Protein AF-A0A7S0NS72-F1 (afdb_monomer_lite)

Sequence (103 aa):
GLFNLGAITMQDNSTLDNSGYFVNLGAITTQDKSTLDNDGRFGNAGAITMEGEATLDNSGRLRSFGDITMQDKSTLDNDGKLYNTYFNGLRGEGRGAITMQDE

Radius of gyration: 12.28 Å; chains: 1; bounding box: 25×35×32 Å

Structure (mmCIF, N/CA/C/O backbone):
data_AF-A0A7S0NS72-F1
#
_entry.id   AF-A0A7S0NS72-F1
#
loop_
_atom_site.group_PDB
_atom_site.id
_atom_site.type_symbol
_atom_site.label_atom_id
_atom_site.label_alt_id
_atom_site.label_comp_id
_atom_site.label_asym_id
_atom_site.label_entity_id
_atom_site.label_seq_id
_atom_site.pdbx_PDB_ins_code
_atom_site.Cartn_x
_atom_site.Cartn_y
_atom_site.Cartn_z
_atom_site.occupancy
_atom_site.B_iso_or_equiv
_atom_site.auth_seq_id
_atom_site.auth_comp_id
_atom_site.auth_asym_id
_atom_site.auth_atom_id
_atom_site.pdbx_PDB_model_num
ATOM 1 N N . GLY A 1 1 ? 3.930 2.045 -17.067 1.00 85.00 1 GLY A N 1
ATOM 2 C CA . GLY A 1 1 ? 4.398 1.783 -15.699 1.00 85.00 1 GLY A CA 1
ATOM 3 C C . GLY A 1 1 ? 4.560 3.108 -15.002 1.00 85.00 1 GLY A C 1
ATOM 4 O O . GLY A 1 1 ? 5.153 3.998 -15.601 1.00 85.00 1 GLY A O 1
ATOM 5 N N . LEU A 1 2 ? 3.980 3.253 -13.818 1.00 96.31 2 LEU A N 1
ATOM 6 C CA . LEU A 1 2 ? 4.012 4.479 -13.025 1.00 96.31 2 LEU A CA 1
ATOM 7 C C . LEU A 1 2 ? 5.086 4.357 -11.936 1.00 96.31 2 LEU A C 1
ATOM 9 O O . LEU A 1 2 ? 5.272 3.283 -11.366 1.00 96.31 2 LEU A O 1
ATOM 13 N N . PHE A 1 3 ? 5.791 5.453 -11.664 1.00 96.62 3 PHE A N 1
ATOM 14 C CA . PHE A 1 3 ? 6.826 5.523 -10.636 1.00 96.62 3 PHE A CA 1
ATOM 15 C C . PHE A 1 3 ? 6.544 6.709 -9.724 1.00 96.62 3 PHE A C 1
ATOM 17 O O . PHE A 1 3 ? 6.420 7.834 -10.206 1.00 96.62 3 PHE A O 1
ATOM 24 N N . ASN A 1 4 ? 6.480 6.462 -8.420 1.00 97.31 4 ASN A N 1
ATOM 25 C CA . ASN A 1 4 ? 6.422 7.506 -7.412 1.00 97.31 4 ASN A CA 1
ATOM 26 C C . ASN A 1 4 ? 7.705 7.501 -6.578 1.00 97.31 4 ASN A C 1
ATOM 28 O O . ASN A 1 4 ? 8.141 6.460 -6.088 1.00 97.31 4 ASN A O 1
ATOM 32 N N . LEU A 1 5 ? 8.311 8.677 -6.426 1.00 96.88 5 LEU A N 1
ATOM 33 C CA . LEU A 1 5 ? 9.513 8.865 -5.609 1.00 96.88 5 LEU A CA 1
ATOM 34 C C . LEU A 1 5 ? 9.177 9.322 -4.182 1.00 96.88 5 LEU A C 1
ATOM 36 O O . LEU A 1 5 ? 10.019 9.206 -3.296 1.00 96.88 5 LEU A O 1
ATOM 40 N N . GLY A 1 6 ? 7.981 9.879 -3.977 1.00 96.00 6 GLY A N 1
ATOM 41 C CA . GLY A 1 6 ? 7.542 10.431 -2.699 1.00 96.00 6 GLY A CA 1
ATOM 42 C C . GLY A 1 6 ? 6.811 9.422 -1.820 1.00 96.00 6 GLY A C 1
ATOM 43 O O . GLY A 1 6 ? 6.688 8.246 -2.153 1.00 96.00 6 GLY A O 1
ATOM 44 N N . ALA A 1 7 ? 6.299 9.907 -0.692 1.00 97.75 7 ALA A N 1
ATOM 45 C CA . ALA A 1 7 ? 5.339 9.158 0.109 1.00 97.75 7 ALA A CA 1
ATOM 46 C C . ALA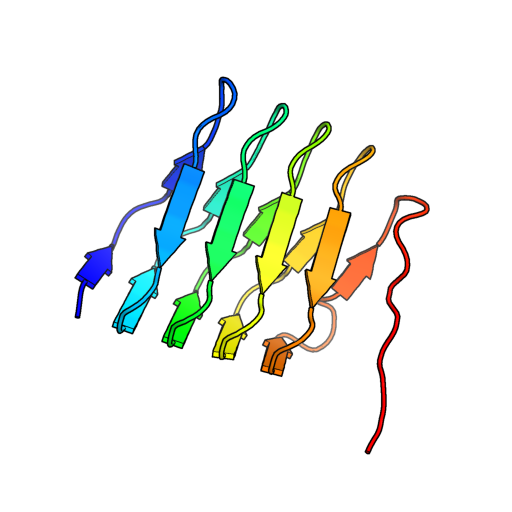 A 1 7 ? 3.937 9.224 -0.517 1.00 97.75 7 ALA A C 1
ATOM 48 O O . ALA A 1 7 ? 3.624 10.159 -1.257 1.00 97.75 7 ALA A O 1
ATOM 49 N N . ILE A 1 8 ? 3.103 8.238 -0.198 1.00 98.31 8 ILE A N 1
ATOM 50 C CA . ILE A 1 8 ? 1.681 8.202 -0.548 1.00 98.31 8 ILE A CA 1
ATOM 51 C C . ILE A 1 8 ? 0.887 8.163 0.749 1.00 98.31 8 ILE A C 1
ATOM 53 O O . ILE A 1 8 ? 1.128 7.302 1.593 1.00 98.31 8 ILE A O 1
ATOM 57 N N . THR A 1 9 ? -0.078 9.067 0.877 1.00 98.19 9 THR A N 1
ATOM 58 C CA . THR A 1 9 ? -1.039 9.070 1.981 1.00 98.19 9 THR A CA 1
ATOM 59 C C . THR A 1 9 ? -2.437 8.936 1.402 1.00 98.19 9 THR A C 1
ATOM 61 O O . THR A 1 9 ? -2.839 9.745 0.567 1.00 98.19 9 THR A O 1
ATOM 64 N N . MET A 1 10 ? -3.159 7.910 1.838 1.00 98.38 10 MET A N 1
ATOM 65 C CA . MET A 1 10 ? -4.541 7.631 1.460 1.00 98.38 10 MET A CA 1
ATOM 66 C C . MET A 1 10 ? -5.426 7.779 2.694 1.00 98.38 10 MET A C 1
ATOM 68 O O . MET A 1 10 ? -5.171 7.155 3.723 1.00 98.38 10 MET A O 1
ATOM 72 N N . GLN A 1 11 ? -6.445 8.618 2.583 1.00 96.56 11 GLN A N 1
ATOM 73 C CA . GLN A 1 11 ? -7.401 8.952 3.641 1.00 96.56 11 GLN A CA 1
ATOM 74 C C . GLN A 1 11 ? -8.783 9.201 3.023 1.00 96.56 11 GLN A C 1
ATOM 76 O O . GLN A 1 11 ? -8.920 9.176 1.795 1.00 96.56 11 GLN A O 1
ATOM 81 N N . ASP A 1 12 ? -9.798 9.446 3.850 1.00 96.19 12 ASP A N 1
ATOM 82 C CA . ASP A 1 12 ? -11.127 9.897 3.418 1.00 96.19 12 ASP A CA 1
ATOM 83 C C . ASP A 1 12 ? -11.840 8.938 2.437 1.00 96.19 12 ASP A C 1
ATOM 85 O O . ASP A 1 12 ? -12.624 9.360 1.585 1.00 96.19 12 ASP A O 1
ATOM 89 N N . ASN A 1 13 ? -11.633 7.623 2.596 1.00 96.81 13 ASN A N 1
ATOM 90 C CA . ASN A 1 13 ? -12.187 6.564 1.729 1.00 96.81 13 ASN A CA 1
ATOM 91 C C . ASN A 1 13 ? -11.655 6.626 0.281 1.00 96.81 13 ASN A C 1
ATOM 93 O O . ASN A 1 13 ? -12.398 6.410 -0.677 1.00 96.81 13 ASN A O 1
ATOM 97 N N . SER A 1 14 ? -10.373 6.958 0.112 1.00 98.00 14 SER A N 1
ATOM 98 C CA . SER A 1 14 ? -9.719 6.979 -1.201 1.00 98.00 14 SER A CA 1
ATOM 99 C C . SER A 1 14 ? -9.284 5.584 -1.657 1.00 98.00 14 SER A C 1
ATOM 101 O O . SER A 1 14 ? -9.033 4.691 -0.847 1.00 98.00 14 SER A O 1
ATOM 103 N N . THR A 1 15 ? -9.152 5.408 -2.972 1.00 98.19 15 THR A N 1
ATOM 104 C CA . THR A 1 15 ? -8.668 4.162 -3.578 1.00 98.19 15 THR A CA 1
ATOM 105 C C . THR A 1 15 ? -7.420 4.428 -4.408 1.00 98.19 15 THR A C 1
ATOM 107 O O . THR A 1 15 ? -7.400 5.346 -5.231 1.00 98.19 15 THR A O 1
ATOM 110 N N . LEU A 1 16 ? -6.390 3.610 -4.203 1.00 97.94 16 LEU A N 1
ATOM 111 C CA . LEU A 1 16 ? -5.280 3.453 -5.136 1.00 97.94 16 LEU A CA 1
ATOM 112 C C . LEU A 1 16 ? -5.504 2.135 -5.866 1.00 97.94 16 LEU A C 1
ATOM 114 O O . LEU A 1 16 ? -5.379 1.083 -5.255 1.00 97.94 16 LEU A O 1
ATOM 118 N N . ASP A 1 17 ? -5.836 2.226 -7.148 1.00 98.06 17 ASP A N 1
ATOM 119 C CA . ASP A 1 17 ? -6.052 1.092 -8.049 1.00 98.06 17 ASP A CA 1
ATOM 120 C C . ASP A 1 17 ? -4.804 0.910 -8.925 1.00 98.06 17 ASP A C 1
ATOM 122 O O . ASP A 1 17 ? -4.373 1.841 -9.623 1.00 98.06 17 ASP A O 1
ATOM 126 N N . ASN A 1 18 ? -4.192 -0.274 -8.859 1.00 98.06 18 ASN A N 1
ATOM 127 C CA . ASN A 1 18 ? -3.095 -0.662 -9.732 1.00 98.06 18 ASN A CA 1
ATOM 128 C C . ASN A 1 18 ? -3.362 -1.969 -10.495 1.00 98.06 18 ASN A C 1
ATOM 130 O O . ASN A 1 18 ? -2.896 -3.031 -10.087 1.00 98.06 18 ASN A O 1
ATOM 134 N N . SER A 1 19 ? -3.869 -1.814 -11.718 1.00 97.88 19 SER A N 1
ATOM 135 C CA . SER A 1 19 ? -3.983 -2.856 -12.762 1.00 97.88 19 SER A CA 1
ATOM 136 C C . SER A 1 19 ? -2.793 -2.978 -13.707 1.00 97.88 19 SER A C 1
ATOM 138 O O . SER A 1 19 ? -2.775 -3.783 -14.642 1.00 97.88 19 SER A O 1
ATOM 140 N N . GLY A 1 20 ? -1.746 -2.185 -13.477 1.00 97.88 20 GLY A N 1
ATOM 141 C CA . GLY A 1 20 ? -0.589 -2.097 -14.355 1.00 97.88 20 GLY A CA 1
ATOM 142 C C . GLY A 1 20 ? 0.715 -2.521 -13.693 1.00 97.88 20 GLY A C 1
ATOM 143 O O . GLY A 1 20 ? 0.829 -3.537 -13.014 1.00 97.88 20 GLY A O 1
ATOM 144 N N . TYR A 1 21 ? 1.751 -1.728 -13.953 1.00 98.19 21 TYR A N 1
ATOM 145 C CA . TYR A 1 21 ? 3.033 -1.828 -13.268 1.00 98.19 21 TYR A CA 1
ATOM 146 C C . TYR A 1 21 ? 3.259 -0.536 -12.498 1.00 98.19 21 TYR A C 1
ATOM 148 O O . TYR A 1 21 ? 3.405 0.522 -13.123 1.00 98.19 21 TYR A O 1
ATOM 156 N N . PHE A 1 22 ? 3.317 -0.633 -11.176 1.00 98.31 22 PHE A N 1
ATOM 157 C CA . PHE A 1 22 ? 3.517 0.494 -10.282 1.00 98.31 22 PHE A CA 1
ATOM 158 C C . PHE A 1 22 ? 4.707 0.254 -9.359 1.00 98.31 22 PHE A C 1
ATOM 160 O O . PHE A 1 22 ? 4.901 -0.839 -8.823 1.00 98.31 22 PHE A O 1
ATOM 167 N N . VAL A 1 23 ? 5.532 1.284 -9.193 1.00 98.06 23 VAL A N 1
ATOM 168 C CA . VAL A 1 23 ? 6.628 1.285 -8.228 1.00 98.06 23 VAL A CA 1
ATOM 169 C C . VAL A 1 23 ? 6.539 2.536 -7.376 1.00 98.06 23 VAL A C 1
ATOM 171 O O . VAL A 1 23 ? 6.611 3.650 -7.892 1.00 98.06 23 VAL A O 1
ATOM 174 N N . ASN A 1 24 ? 6.452 2.344 -6.068 1.00 98.00 24 ASN A N 1
ATOM 175 C CA . ASN A 1 24 ? 6.583 3.406 -5.089 1.00 98.00 24 ASN A CA 1
ATOM 176 C C . ASN A 1 24 ? 7.913 3.253 -4.347 1.00 98.00 24 ASN A C 1
ATOM 178 O O . ASN A 1 24 ? 8.225 2.179 -3.833 1.00 98.00 24 ASN A O 1
ATOM 182 N N . LEU A 1 25 ? 8.723 4.309 -4.311 1.00 96.44 25 LEU A N 1
ATOM 183 C CA . LEU A 1 25 ? 9.997 4.293 -3.589 1.00 96.44 25 LEU A CA 1
ATOM 184 C C . LEU A 1 25 ? 9.888 4.843 -2.163 1.00 96.44 25 LEU A C 1
ATOM 186 O O . LEU A 1 25 ? 10.755 4.547 -1.344 1.00 96.44 25 LEU A O 1
ATOM 190 N N . GLY A 1 26 ? 8.852 5.628 -1.862 1.00 95.62 26 GLY A N 1
ATOM 191 C CA . GLY A 1 26 ? 8.610 6.145 -0.517 1.00 95.62 26 GLY A CA 1
ATOM 192 C C . GLY A 1 26 ? 7.787 5.203 0.361 1.00 95.62 26 GLY A C 1
ATOM 193 O O . GLY A 1 26 ? 7.562 4.040 0.032 1.00 95.62 26 GLY A O 1
ATOM 194 N N . ALA A 1 27 ? 7.336 5.726 1.501 1.00 96.12 27 ALA A N 1
ATOM 195 C CA . ALA A 1 27 ? 6.379 5.042 2.365 1.00 96.12 27 ALA A CA 1
ATOM 196 C C . ALA A 1 27 ? 4.946 5.178 1.829 1.00 96.12 27 ALA A C 1
ATOM 198 O O . ALA A 1 27 ? 4.63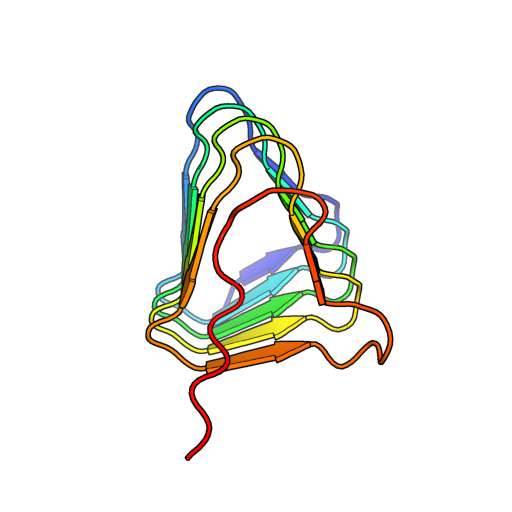9 6.108 1.077 1.00 96.12 27 ALA A O 1
ATOM 199 N N . ILE A 1 28 ? 4.077 4.263 2.244 1.00 97.94 28 ILE A N 1
ATOM 200 C CA . ILE A 1 28 ? 2.636 4.311 2.007 1.00 97.94 28 ILE A CA 1
ATOM 201 C C . ILE A 1 28 ? 1.941 4.260 3.358 1.00 97.94 28 ILE A C 1
ATOM 203 O O . ILE A 1 28 ? 2.213 3.363 4.152 1.00 97.94 28 ILE A O 1
ATOM 207 N N . THR A 1 29 ? 1.022 5.187 3.588 1.00 97.75 29 THR A N 1
ATOM 208 C CA . THR A 1 29 ? 0.120 5.161 4.737 1.00 97.75 29 THR A CA 1
ATOM 209 C C . THR A 1 29 ? -1.311 5.183 4.229 1.00 97.75 29 THR A C 1
ATOM 211 O O . THR A 1 29 ? -1.687 6.089 3.485 1.00 97.75 29 THR A O 1
ATOM 214 N N . THR A 1 30 ? -2.108 4.201 4.633 1.00 97.81 30 THR A N 1
ATOM 215 C CA . THR A 1 30 ? -3.536 4.136 4.321 1.00 97.81 30 THR A CA 1
ATOM 216 C C . THR A 1 30 ? -4.346 4.163 5.614 1.00 97.81 30 THR A C 1
ATOM 218 O O . THR A 1 30 ? -4.006 3.497 6.590 1.00 97.81 30 THR A O 1
ATOM 221 N N . GLN A 1 31 ? -5.382 4.995 5.635 1.00 95.81 31 GLN A N 1
ATOM 222 C CA . GLN A 1 31 ? -6.193 5.291 6.815 1.00 95.81 31 GLN A CA 1
ATOM 223 C C . GLN A 1 31 ? -7.687 5.256 6.466 1.00 95.81 31 GLN A C 1
ATOM 225 O O . GLN A 1 31 ? -8.074 5.136 5.296 1.00 95.81 31 GLN A O 1
ATOM 230 N N . ASP A 1 32 ? -8.535 5.411 7.483 1.00 95.62 32 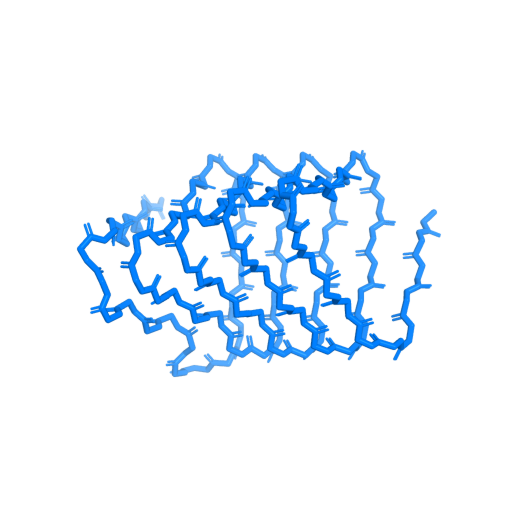ASP A N 1
ATOM 231 C CA . ASP A 1 32 ? -9.998 5.391 7.373 1.00 95.62 32 ASP A CA 1
ATOM 232 C C . ASP A 1 32 ? -10.492 4.112 6.693 1.00 95.62 32 ASP A C 1
ATOM 234 O O . ASP A 1 32 ? -10.076 3.037 7.094 1.00 95.62 32 ASP A O 1
ATOM 238 N N . LYS A 1 33 ? -11.363 4.196 5.680 1.00 96.88 33 LYS A N 1
ATOM 239 C CA . LYS A 1 33 ? -11.794 3.050 4.857 1.00 96.88 33 LYS A CA 1
ATOM 240 C C . LYS A 1 33 ? -11.145 3.077 3.474 1.00 96.88 33 LYS A C 1
ATOM 242 O O . LYS A 1 33 ? -11.791 2.767 2.477 1.00 96.88 33 LYS A O 1
ATOM 247 N N . SER A 1 34 ? -9.910 3.569 3.395 1.00 98.50 34 SER A N 1
ATOM 248 C CA . SER A 1 34 ? -9.195 3.657 2.122 1.00 98.50 34 SER A CA 1
ATOM 249 C C . SER A 1 34 ? -8.729 2.275 1.665 1.00 98.50 34 SER A C 1
ATOM 251 O O . SER A 1 34 ? -8.404 1.420 2.493 1.00 98.50 34 SER A O 1
ATOM 253 N N . THR A 1 35 ? -8.654 2.075 0.351 1.00 98.31 35 THR A N 1
ATOM 254 C CA . THR A 1 35 ? -8.315 0.776 -0.247 1.00 98.31 35 THR A CA 1
ATOM 255 C C . THR A 1 35 ? -7.105 0.890 -1.154 1.00 98.31 35 THR A C 1
ATOM 257 O O . THR A 1 35 ? -7.116 1.656 -2.118 1.00 98.31 35 THR A O 1
ATOM 260 N N . LEU A 1 36 ? -6.070 0.106 -0.864 1.00 98.19 36 LEU A N 1
ATOM 261 C CA . LEU A 1 36 ? -4.990 -0.180 -1.797 1.00 98.19 36 LEU A CA 1
ATOM 262 C C . LEU A 1 36 ? -5.363 -1.461 -2.539 1.00 98.19 36 LEU A C 1
ATOM 264 O O . LEU A 1 36 ? -5.328 -2.530 -1.940 1.00 98.19 36 LEU A O 1
ATOM 268 N N . ASP A 1 37 ? -5.744 -1.327 -3.804 1.00 98.50 37 ASP A N 1
ATOM 269 C CA . ASP A 1 37 ? -6.177 -2.418 -4.674 1.00 98.50 37 ASP A CA 1
ATOM 270 C C . ASP A 1 37 ? -5.091 -2.696 -5.720 1.00 98.50 37 ASP A C 1
ATOM 272 O O . ASP A 1 37 ? -4.671 -1.808 -6.472 1.00 98.50 37 ASP A O 1
ATOM 276 N N . ASN A 1 38 ? -4.574 -3.921 -5.722 1.00 98.19 38 ASN A N 1
ATOM 277 C CA . ASN A 1 38 ? -3.559 -4.367 -6.659 1.00 98.19 38 ASN A CA 1
ATOM 278 C C . ASN A 1 38 ? -3.948 -5.689 -7.327 1.00 98.19 38 ASN A C 1
ATOM 280 O O . ASN A 1 38 ? -3.686 -6.767 -6.790 1.00 98.19 38 ASN A O 1
ATOM 284 N N . ASP A 1 39 ? -4.401 -5.605 -8.572 1.00 98.00 39 ASP A N 1
ATOM 285 C CA . ASP A 1 39 ? -4.542 -6.709 -9.530 1.00 98.00 39 ASP A CA 1
ATOM 286 C C . ASP A 1 39 ? -3.340 -6.808 -10.500 1.00 98.00 39 ASP A C 1
ATOM 288 O O . ASP A 1 39 ? -3.121 -7.822 -11.169 1.00 98.00 39 ASP A O 1
ATOM 292 N N . GLY A 1 40 ? -2.487 -5.781 -10.533 1.00 98.12 40 GLY A N 1
ATOM 293 C CA . GLY A 1 40 ? -1.277 -5.698 -11.344 1.00 98.12 40 GLY A CA 1
ATOM 294 C C . GLY A 1 40 ? 0.018 -6.126 -10.638 1.00 98.12 40 GLY A C 1
ATOM 295 O O . GLY A 1 40 ? 0.081 -7.031 -9.802 1.00 98.12 40 GLY A O 1
ATOM 296 N N . ARG A 1 41 ? 1.127 -5.486 -11.026 1.00 98.19 41 ARG A N 1
ATOM 297 C CA . ARG A 1 41 ? 2.457 -5.645 -10.417 1.00 98.19 41 ARG A CA 1
ATOM 298 C C . ARG A 1 41 ? 2.817 -4.394 -9.632 1.00 98.19 41 ARG A C 1
ATOM 300 O O . ARG A 1 41 ? 3.004 -3.336 -10.233 1.00 98.19 41 ARG A O 1
ATOM 307 N N . PHE A 1 42 ? 3.026 -4.548 -8.333 1.00 98.12 42 PHE A N 1
ATOM 308 C CA . PHE A 1 42 ? 3.363 -3.458 -7.435 1.00 98.12 42 PHE A CA 1
ATOM 309 C C . PHE A 1 42 ? 4.669 -3.742 -6.686 1.00 98.12 42 PHE A C 1
ATOM 311 O O . PHE A 1 42 ? 4.803 -4.744 -5.987 1.00 98.12 42 PHE A O 1
ATOM 318 N N . GLY A 1 43 ? 5.661 -2.866 -6.850 1.00 96.75 43 GLY A N 1
ATOM 319 C CA . GLY A 1 43 ? 6.822 -2.780 -5.967 1.00 96.75 43 GLY A CA 1
ATOM 320 C C . GLY A 1 43 ? 6.729 -1.595 -5.004 1.00 96.75 43 GLY A C 1
ATOM 321 O O . GLY A 1 43 ? 6.556 -0.466 -5.453 1.00 96.75 43 GLY A O 1
ATOM 322 N N . ASN A 1 44 ? 6.927 -1.824 -3.707 1.00 96.19 44 ASN A N 1
ATOM 323 C CA . ASN A 1 44 ? 7.073 -0.757 -2.718 1.00 96.19 44 ASN A CA 1
ATOM 324 C C . ASN A 1 44 ? 8.424 -0.863 -2.006 1.00 96.19 44 ASN A C 1
ATOM 326 O O . ASN A 1 44 ? 8.722 -1.892 -1.401 1.00 96.19 44 ASN A O 1
ATOM 330 N N . ALA A 1 45 ? 9.258 0.172 -2.089 1.00 94.12 45 ALA A N 1
ATOM 331 C CA . ALA A 1 45 ? 10.568 0.162 -1.438 1.00 94.12 45 ALA A CA 1
ATOM 332 C C . ALA A 1 45 ? 10.502 0.566 0.044 1.00 94.12 45 ALA A C 1
ATOM 334 O O . ALA A 1 45 ? 11.280 0.047 0.841 1.00 94.12 45 ALA A O 1
ATOM 335 N N . GLY A 1 46 ? 9.596 1.483 0.405 1.00 90.81 46 GLY A N 1
ATOM 336 C CA . GLY A 1 46 ? 9.401 1.927 1.785 1.00 90.81 46 GLY A CA 1
ATOM 337 C C . GLY A 1 46 ? 8.500 1.002 2.605 1.00 90.81 46 GLY A C 1
ATOM 338 O O . GLY A 1 46 ? 8.184 -0.115 2.198 1.00 90.81 46 GLY A O 1
ATOM 339 N N . ALA A 1 47 ? 8.080 1.479 3.777 1.00 91.69 47 ALA A N 1
ATOM 340 C CA . ALA A 1 47 ? 7.068 0.800 4.584 1.00 91.69 47 ALA A CA 1
ATOM 341 C C . ALA A 1 47 ? 5.666 0.977 3.976 1.00 91.69 47 ALA A C 1
ATOM 343 O O . ALA A 1 47 ? 5.393 1.993 3.331 1.00 91.69 47 ALA A O 1
ATOM 344 N N . ILE A 1 48 ? 4.791 -0.000 4.197 1.00 94.25 48 ILE A N 1
ATOM 345 C CA . ILE A 1 48 ? 3.344 0.096 3.997 1.00 94.25 48 ILE A CA 1
ATOM 346 C C . ILE A 1 48 ? 2.703 0.025 5.379 1.00 94.25 48 ILE A C 1
ATOM 348 O O . ILE A 1 48 ? 2.887 -0.956 6.097 1.00 94.25 48 ILE A O 1
ATOM 352 N N . THR A 1 49 ? 1.942 1.045 5.744 1.00 94.31 49 THR A N 1
ATOM 353 C CA . THR A 1 49 ? 1.208 1.095 7.007 1.00 94.31 49 THR A CA 1
ATOM 354 C C . THR A 1 49 ? -0.281 1.198 6.714 1.00 94.31 49 THR A C 1
ATOM 356 O O . THR A 1 49 ? -0.708 2.106 6.000 1.00 94.31 49 THR A O 1
ATOM 359 N N . MET A 1 50 ? -1.054 0.263 7.259 1.00 93.94 50 MET A N 1
ATOM 360 C CA . MET A 1 50 ? -2.509 0.203 7.151 1.00 93.94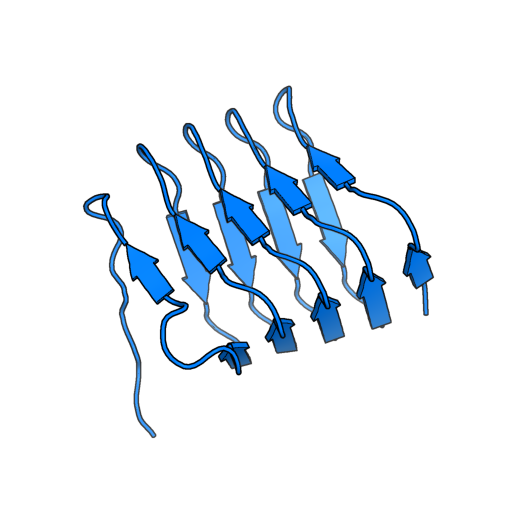 50 MET A CA 1
ATOM 361 C C . MET A 1 50 ? -3.117 0.468 8.533 1.00 93.94 50 MET A C 1
ATOM 363 O O . MET A 1 50 ? -2.769 -0.213 9.499 1.00 93.94 50 MET A O 1
ATOM 367 N N . GLU A 1 51 ? -4.002 1.456 8.635 1.00 92.12 51 GLU A N 1
ATOM 368 C CA . GLU A 1 51 ? -4.605 1.937 9.889 1.00 92.12 51 GLU A CA 1
ATOM 369 C C . GLU A 1 51 ? -6.130 2.083 9.746 1.00 92.12 51 GLU A C 1
ATOM 371 O O . GLU A 1 51 ? -6.677 2.034 8.641 1.00 92.12 51 GLU A O 1
ATOM 376 N N . GLY A 1 52 ? -6.847 2.259 10.860 1.00 92.38 52 GLY A N 1
ATOM 377 C CA . GLY A 1 52 ? -8.302 2.418 10.840 1.00 92.38 52 GLY A CA 1
ATOM 378 C C . GLY A 1 52 ? -9.043 1.174 10.332 1.00 92.38 52 GLY A C 1
ATOM 379 O O . GLY A 1 52 ? -8.918 0.091 10.901 1.00 92.38 52 GLY A O 1
ATOM 380 N N . GLU A 1 53 ? -9.856 1.343 9.290 1.00 95.06 53 GLU A N 1
ATOM 381 C CA . GLU A 1 53 ? -10.607 0.294 8.578 1.00 95.06 53 GLU A CA 1
ATOM 382 C C . GLU A 1 53 ? -10.055 0.100 7.146 1.00 95.06 53 GLU A C 1
ATOM 384 O O . GLU A 1 53 ? -10.775 -0.336 6.245 1.00 95.06 53 GLU A O 1
ATOM 389 N N . ALA A 1 54 ? -8.783 0.459 6.918 1.00 96.25 54 ALA A N 1
ATOM 390 C CA . ALA A 1 54 ? -8.172 0.415 5.598 1.00 96.25 54 ALA A CA 1
ATOM 391 C C . ALA A 1 54 ? -8.012 -1.025 5.096 1.00 96.25 54 ALA A C 1
ATOM 393 O O . ALA A 1 54 ? -7.822 -1.964 5.875 1.00 96.25 54 ALA A O 1
ATOM 394 N N . THR A 1 55 ? -8.065 -1.195 3.779 1.00 96.38 55 THR A N 1
ATOM 395 C CA . THR A 1 55 ? -7.986 -2.506 3.125 1.00 96.38 55 THR A CA 1
ATOM 396 C C . THR A 1 55 ? -6.817 -2.541 2.152 1.00 96.38 55 THR A C 1
ATOM 398 O O . THR A 1 55 ? -6.663 -1.644 1.324 1.00 96.38 55 THR A O 1
ATOM 401 N N . LEU A 1 56 ? -5.979 -3.568 2.262 1.00 95.88 56 LEU A N 1
ATOM 402 C CA . LEU A 1 56 ? -5.001 -3.940 1.246 1.00 95.88 56 LEU A CA 1
ATOM 403 C C . LEU A 1 56 ? -5.555 -5.167 0.529 1.00 95.88 56 LEU A C 1
ATOM 405 O O . LEU A 1 56 ? -5.541 -6.247 1.108 1.00 95.88 56 LEU A O 1
ATOM 409 N N . ASP A 1 57 ? -6.051 -4.979 -0.689 1.00 96.81 57 ASP A N 1
ATOM 410 C CA . ASP A 1 57 ? -6.532 -6.045 -1.565 1.00 96.81 57 ASP A CA 1
ATOM 411 C C . ASP A 1 57 ? -5.455 -6.335 -2.615 1.00 96.81 57 ASP A C 1
ATOM 413 O O . ASP A 1 57 ? -5.056 -5.462 -3.391 1.00 96.81 57 ASP A O 1
ATOM 417 N N . ASN A 1 58 ? -4.907 -7.546 -2.591 1.00 96.19 58 ASN A N 1
ATOM 418 C CA . ASN A 1 58 ? -3.908 -7.985 -3.550 1.00 96.19 58 ASN A CA 1
ATOM 419 C C . ASN A 1 58 ? -4.341 -9.278 -4.243 1.00 96.19 58 ASN A C 1
ATOM 421 O O . ASN A 1 58 ? -4.062 -10.378 -3.763 1.00 96.19 58 ASN A O 1
ATOM 425 N N . SER A 1 59 ? -4.888 -9.148 -5.448 1.00 96.75 59 SER A N 1
ATOM 426 C CA . SER A 1 59 ? -5.101 -10.259 -6.387 1.00 96.75 59 SER A CA 1
ATOM 427 C C . SER A 1 59 ? -3.937 -10.431 -7.384 1.00 96.75 59 SER A C 1
ATOM 429 O O . SER A 1 59 ? -3.778 -11.478 -8.013 1.00 96.75 59 SER A O 1
ATOM 431 N N . GLY A 1 60 ? -3.064 -9.425 -7.495 1.00 96.19 60 GLY A N 1
ATOM 432 C CA . GLY A 1 60 ? -1.889 -9.399 -8.362 1.00 96.19 60 GLY A CA 1
ATOM 433 C C . GLY A 1 60 ? -0.585 -9.821 -7.673 1.00 96.19 60 GLY A C 1
ATOM 434 O O . GLY A 1 60 ? -0.528 -10.723 -6.836 1.00 96.19 60 GLY A O 1
ATOM 435 N N . ARG A 1 61 ? 0.528 -9.176 -8.044 1.00 96.12 61 ARG A N 1
ATOM 436 C CA . ARG A 1 61 ? 1.844 -9.368 -7.412 1.00 96.12 61 ARG A CA 1
ATOM 437 C C . ARG A 1 61 ? 2.293 -8.114 -6.672 1.00 96.12 61 ARG A C 1
ATOM 439 O O . ARG A 1 61 ? 2.739 -7.167 -7.320 1.00 96.12 61 ARG A O 1
ATOM 446 N N . LEU A 1 62 ? 2.345 -8.185 -5.346 1.00 95.38 62 LEU A N 1
ATOM 447 C CA . LEU A 1 62 ? 2.918 -7.161 -4.478 1.00 95.38 62 LEU A CA 1
ATOM 448 C C . LEU A 1 62 ? 4.287 -7.605 -3.946 1.00 95.38 62 LEU A C 1
ATOM 450 O O . LEU A 1 62 ? 4.455 -8.694 -3.397 1.00 95.38 62 LEU A O 1
ATOM 454 N N . ARG A 1 63 ? 5.298 -6.753 -4.112 1.00 93.69 63 ARG A N 1
ATOM 455 C CA . ARG A 1 63 ? 6.622 -6.911 -3.510 1.00 93.69 63 ARG A CA 1
ATOM 456 C C . ARG A 1 63 ? 6.953 -5.687 -2.665 1.00 93.69 63 ARG A C 1
ATOM 458 O O . ARG A 1 63 ? 7.250 -4.631 -3.218 1.00 93.69 63 ARG A O 1
ATOM 465 N N . SER A 1 64 ? 6.966 -5.858 -1.349 1.00 89.94 64 SER A N 1
ATOM 466 C CA . SER A 1 64 ? 7.445 -4.850 -0.406 1.00 89.94 64 SER A CA 1
ATOM 467 C C . SER A 1 64 ? 8.870 -5.159 0.044 1.00 89.94 64 SER A C 1
ATOM 469 O O . SER A 1 64 ? 9.211 -6.305 0.352 1.00 89.94 64 SER A O 1
ATOM 471 N N . PHE A 1 65 ? 9.707 -4.127 0.072 1.00 87.69 65 PHE A N 1
ATOM 472 C CA . PHE A 1 65 ? 11.063 -4.190 0.616 1.00 87.69 65 PHE A CA 1
ATOM 473 C C . PHE A 1 65 ? 11.178 -3.555 2.006 1.00 87.69 65 PHE A C 1
ATOM 475 O O . PHE A 1 65 ? 12.159 -3.833 2.694 1.00 87.69 65 PHE A O 1
ATOM 482 N N . GLY A 1 66 ? 10.193 -2.751 2.416 1.00 84.38 66 GLY A N 1
ATOM 483 C CA . GLY A 1 66 ? 10.000 -2.323 3.800 1.00 84.38 66 GLY A CA 1
ATOM 484 C C . GLY A 1 66 ? 8.888 -3.108 4.499 1.00 84.38 66 GLY A C 1
ATOM 485 O O . GLY A 1 66 ? 8.222 -3.951 3.888 1.00 84.38 66 GLY A O 1
ATOM 486 N N . ASP A 1 67 ? 8.689 -2.820 5.785 1.00 85.69 67 ASP A N 1
ATOM 487 C CA . ASP A 1 67 ? 7.668 -3.471 6.611 1.00 85.69 67 ASP A CA 1
ATOM 488 C C . ASP A 1 67 ? 6.254 -3.246 6.061 1.00 85.69 67 ASP A C 1
ATOM 490 O O . ASP A 1 67 ? 5.952 -2.182 5.521 1.00 85.69 67 ASP A O 1
ATOM 494 N N . ILE A 1 68 ? 5.383 -4.242 6.233 1.00 89.44 68 ILE A N 1
ATOM 495 C CA . ILE A 1 68 ? 3.941 -4.108 6.029 1.00 89.44 68 ILE A CA 1
ATOM 496 C C . ILE A 1 68 ? 3.298 -4.229 7.409 1.00 89.44 68 ILE A C 1
ATOM 498 O O . ILE A 1 68 ? 3.291 -5.303 8.013 1.00 89.44 68 ILE A O 1
ATOM 502 N N . THR A 1 69 ? 2.789 -3.117 7.923 1.00 88.69 69 THR A N 1
ATOM 503 C CA . THR A 1 69 ? 2.217 -3.040 9.270 1.00 88.69 69 THR A CA 1
ATOM 504 C C . THR A 1 69 ? 0.708 -2.887 9.180 1.00 88.69 69 THR A C 1
ATOM 506 O O . THR A 1 69 ? 0.225 -1.926 8.584 1.00 88.69 69 THR A O 1
ATOM 509 N N . MET A 1 70 ? -0.019 -3.814 9.806 1.00 88.44 70 MET A N 1
ATOM 510 C CA . MET A 1 70 ? -1.477 -3.774 9.928 1.00 88.44 70 MET A CA 1
ATOM 511 C C . MET A 1 70 ? -1.846 -3.363 11.355 1.00 88.44 70 MET A C 1
ATOM 513 O O . MET A 1 70 ? -1.482 -4.054 12.311 1.00 88.44 70 MET A O 1
ATOM 517 N N . GLN A 1 71 ? -2.555 -2.246 11.499 1.00 86.25 71 GLN A N 1
ATOM 518 C CA . GLN A 1 71 ? -3.010 -1.694 12.778 1.00 86.25 71 GLN A CA 1
ATOM 519 C C . GLN A 1 71 ? -4.544 -1.611 12.835 1.00 86.25 71 GLN A C 1
ATOM 521 O O . GLN A 1 71 ? -5.228 -1.741 11.819 1.00 86.25 71 GLN A O 1
ATOM 526 N N . ASP A 1 72 ? -5.095 -1.389 14.028 1.00 89.88 72 ASP A N 1
ATOM 527 C CA . ASP A 1 72 ? -6.536 -1.235 14.269 1.00 89.88 72 ASP A CA 1
ATOM 528 C C . ASP A 1 72 ? -7.398 -2.376 13.686 1.00 89.88 72 ASP A C 1
ATOM 530 O O . ASP A 1 72 ? -7.226 -3.544 14.045 1.00 89.88 72 ASP A O 1
ATOM 534 N N . LYS A 1 73 ? -8.364 -2.035 12.822 1.00 90.56 73 LYS A N 1
ATOM 535 C CA . LYS A 1 73 ? -9.252 -2.959 12.108 1.00 90.56 73 LYS A CA 1
ATOM 536 C C . LYS A 1 73 ? -8.876 -3.075 10.629 1.00 90.56 73 LYS A C 1
ATOM 538 O O . LYS A 1 73 ? -9.712 -3.505 9.834 1.00 90.56 73 LYS A O 1
ATOM 543 N N . SER A 1 74 ? -7.665 -2.667 10.255 1.00 91.44 74 SER A N 1
ATOM 544 C CA . SER A 1 74 ? -7.219 -2.802 8.875 1.00 91.44 74 SER A CA 1
ATOM 545 C C . SER A 1 74 ? -7.191 -4.272 8.457 1.00 91.44 74 SER A C 1
ATOM 547 O O . SER A 1 74 ? -7.009 -5.182 9.274 1.00 91.44 74 SER A O 1
ATOM 549 N N . THR A 1 75 ? -7.411 -4.508 7.169 1.00 90.75 75 THR A N 1
ATOM 550 C CA . THR A 1 75 ? -7.494 -5.851 6.597 1.00 90.75 75 THR A CA 1
ATOM 551 C C . THR A 1 75 ? -6.515 -6.009 5.445 1.00 90.75 75 THR A C 1
ATOM 553 O O . THR A 1 75 ? -6.226 -5.063 4.713 1.00 90.75 75 THR A O 1
ATOM 556 N N . LEU A 1 76 ? -5.965 -7.213 5.334 1.00 90.94 76 LEU A N 1
ATOM 557 C CA . LEU A 1 76 ? -5.150 -7.652 4.213 1.00 90.94 76 LEU A CA 1
ATOM 558 C C . LEU A 1 76 ? -5.883 -8.832 3.589 1.00 90.94 76 LEU A C 1
ATOM 560 O O . LEU A 1 76 ? -5.999 -9.875 4.233 1.00 90.94 76 LEU A O 1
ATOM 564 N N . ASP A 1 77 ? -6.359 -8.643 2.366 1.00 92.50 77 ASP A N 1
ATOM 565 C CA . ASP A 1 77 ? -6.849 -9.710 1.511 1.00 92.50 77 ASP A CA 1
ATOM 566 C C . ASP A 1 77 ? -5.803 -9.988 0.432 1.00 92.50 77 ASP A C 1
ATOM 568 O O . ASP A 1 77 ? -5.288 -9.077 -0.219 1.00 92.50 77 ASP A O 1
ATOM 572 N N . ASN A 1 78 ? -5.405 -11.246 0.300 1.00 88.88 78 ASN A N 1
ATOM 573 C CA . ASN A 1 78 ? -4.376 -11.633 -0.649 1.00 88.88 78 ASN A CA 1
ATOM 574 C C . ASN A 1 78 ? -4.750 -12.950 -1.319 1.00 88.88 78 ASN A C 1
ATOM 576 O O . ASN A 1 78 ? -4.398 -14.025 -0.829 1.00 88.88 78 ASN A O 1
ATOM 580 N N . ASP A 1 79 ? -5.340 -12.824 -2.500 1.00 91.31 79 ASP A N 1
ATOM 581 C CA . ASP A 1 79 ? -5.569 -13.918 -3.446 1.00 91.31 79 ASP A CA 1
ATOM 582 C C . ASP A 1 79 ? -4.428 -14.053 -4.475 1.00 91.31 79 ASP A C 1
ATOM 584 O O . ASP A 1 79 ? -4.360 -15.010 -5.248 1.00 91.31 79 ASP A O 1
ATOM 588 N N . GLY A 1 80 ? -3.505 -13.087 -4.490 1.00 90.19 80 GLY A N 1
ATOM 589 C CA . GLY A 1 80 ? -2.335 -13.045 -5.355 1.00 90.19 80 GLY A CA 1
ATOM 590 C C . GLY A 1 80 ? -1.028 -13.456 -4.668 1.00 90.19 80 GLY A C 1
ATOM 591 O O . GLY A 1 80 ? -0.979 -14.250 -3.729 1.00 90.19 80 GLY A O 1
ATOM 592 N N . LYS A 1 81 ? 0.088 -12.896 -5.148 1.00 90.00 81 LYS A N 1
ATOM 593 C CA . LYS A 1 81 ? 1.430 -13.134 -4.593 1.00 90.00 81 LYS A CA 1
ATOM 594 C C . LYS A 1 81 ? 1.930 -11.930 -3.810 1.00 90.00 81 LYS A C 1
ATOM 596 O O . LYS A 1 81 ? 2.262 -10.908 -4.414 1.00 90.00 81 LYS A O 1
ATOM 601 N N . LEU A 1 82 ? 2.115 -12.113 -2.507 1.00 89.62 82 LEU A N 1
ATOM 602 C CA . LEU A 1 82 ? 2.735 -11.139 -1.620 1.00 89.62 82 LEU A CA 1
ATOM 603 C C . LEU A 1 82 ? 4.151 -11.571 -1.227 1.00 89.62 82 LEU A C 1
ATOM 605 O O . LEU A 1 82 ? 4.365 -12.639 -0.664 1.00 89.62 82 LEU A O 1
ATOM 609 N N . TYR A 1 83 ? 5.128 -10.708 -1.492 1.00 86.38 83 TYR A N 1
ATOM 610 C CA . TYR A 1 83 ? 6.508 -10.878 -1.048 1.00 86.38 83 TYR A CA 1
ATOM 611 C C . TYR A 1 83 ? 6.897 -9.709 -0.149 1.00 86.38 83 TYR A C 1
ATOM 613 O O . TYR A 1 83 ? 7.015 -8.586 -0.635 1.00 86.38 83 TYR A O 1
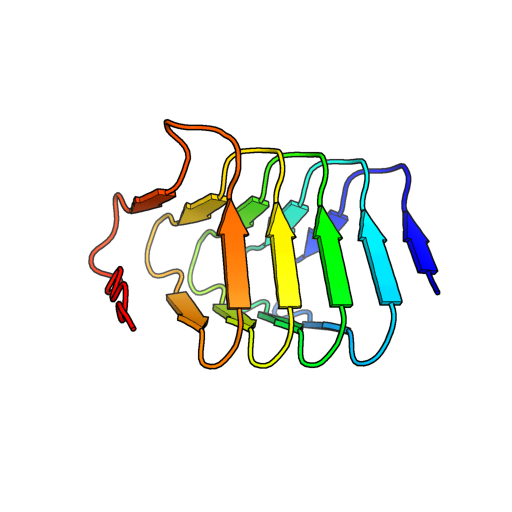ATOM 621 N N . ASN A 1 84 ? 7.165 -9.972 1.128 1.00 83.94 84 ASN A N 1
ATOM 622 C CA . ASN A 1 84 ? 7.812 -9.008 2.012 1.00 83.94 84 ASN A CA 1
ATOM 623 C C . ASN A 1 84 ? 9.229 -9.494 2.335 1.00 83.94 84 ASN A C 1
ATOM 625 O O . ASN A 1 84 ? 9.403 -10.550 2.938 1.00 83.94 84 ASN A O 1
ATOM 629 N N . THR A 1 85 ? 10.245 -8.761 1.877 1.00 69.94 85 THR A N 1
ATOM 630 C CA . THR A 1 85 ? 11.648 -9.187 2.010 1.00 69.94 85 THR A CA 1
ATOM 631 C C . THR A 1 85 ? 12.364 -8.634 3.243 1.00 69.94 85 THR A C 1
ATOM 633 O O . THR A 1 85 ? 13.511 -9.016 3.476 1.00 69.94 85 THR A O 1
ATOM 636 N N . TYR A 1 86 ? 11.732 -7.770 4.046 1.00 64.31 86 TYR A N 1
ATOM 637 C CA . TYR A 1 86 ? 12.293 -7.363 5.336 1.00 64.31 86 TYR A CA 1
ATOM 638 C C . TYR A 1 86 ? 11.903 -8.411 6.391 1.00 64.31 86 TYR A C 1
ATOM 640 O O . TYR A 1 86 ? 10.736 -8.556 6.743 1.00 64.31 86 TYR A O 1
ATOM 648 N N . PHE A 1 87 ? 12.880 -9.194 6.864 1.00 42.75 87 PHE A N 1
ATOM 649 C CA . PHE A 1 87 ? 12.701 -10.454 7.617 1.00 42.75 87 PHE A CA 1
ATOM 650 C C . PHE A 1 87 ? 12.063 -10.320 9.027 1.00 42.75 87 PHE A C 1
ATOM 652 O O . PHE A 1 87 ? 12.085 -11.270 9.802 1.00 42.75 87 PHE A O 1
ATOM 659 N N . ASN A 1 88 ? 11.471 -9.165 9.358 1.00 51.75 88 ASN A N 1
ATOM 660 C CA . ASN A 1 88 ? 10.678 -8.905 10.571 1.00 51.75 88 ASN A CA 1
ATOM 661 C C . ASN A 1 88 ? 9.222 -8.468 10.272 1.00 51.75 88 ASN A C 1
ATOM 663 O O . ASN A 1 88 ? 8.487 -8.163 11.212 1.00 51.75 88 ASN A O 1
ATOM 667 N N . GLY A 1 89 ? 8.838 -8.367 8.991 1.00 49.81 89 GLY A N 1
ATOM 668 C CA . GLY A 1 89 ? 7.971 -7.285 8.512 1.00 49.81 89 GLY A CA 1
ATOM 669 C C . GLY A 1 89 ? 6.489 -7.571 8.278 1.00 49.81 89 GLY A C 1
ATOM 670 O O . GLY A 1 89 ? 5.810 -6.676 7.789 1.00 49.81 89 GLY A O 1
ATOM 671 N N . LEU A 1 90 ? 5.965 -8.756 8.601 1.00 55.69 90 LEU A N 1
ATOM 672 C CA . LEU A 1 90 ? 4.514 -8.952 8.744 1.00 55.69 90 LEU A CA 1
ATOM 673 C C . LEU A 1 90 ? 4.195 -9.018 10.238 1.00 55.69 90 LEU A C 1
ATOM 675 O O . LEU A 1 90 ? 4.211 -10.088 10.845 1.00 55.69 90 LEU A O 1
ATOM 679 N N . ARG A 1 91 ? 3.960 -7.852 10.845 1.00 56.69 91 ARG A N 1
ATOM 680 C CA . ARG A 1 91 ? 3.517 -7.732 12.239 1.00 56.69 91 ARG A CA 1
ATOM 681 C C . ARG A 1 91 ? 2.042 -7.354 12.238 1.00 56.69 91 ARG A C 1
ATOM 683 O O . ARG A 1 91 ? 1.696 -6.209 11.965 1.00 56.69 91 ARG A O 1
ATOM 690 N N . GLY A 1 92 ? 1.179 -8.336 12.489 1.00 52.16 92 GLY A N 1
ATOM 691 C CA . GLY A 1 92 ? -0.239 -8.103 12.749 1.00 52.16 92 GLY A CA 1
ATOM 692 C C . GLY A 1 92 ? -0.451 -7.905 14.245 1.00 52.16 92 GLY A C 1
ATOM 693 O O . GLY A 1 92 ? -0.407 -8.876 14.994 1.00 52.16 92 GLY A O 1
ATOM 694 N N . GLU A 1 93 ? -0.666 -6.666 14.689 1.00 45.47 93 GLU A N 1
ATOM 695 C CA . GLU A 1 93 ? -1.050 -6.368 16.084 1.00 45.47 93 GLU A CA 1
ATOM 696 C C . GLU A 1 93 ? -2.588 -6.291 16.254 1.00 45.47 93 GLU A C 1
ATOM 698 O O . GLU A 1 93 ? -3.096 -6.106 17.358 1.00 45.47 93 GLU A O 1
ATOM 703 N N . GLY A 1 94 ? -3.354 -6.506 15.176 1.00 37.09 94 GLY A N 1
ATOM 704 C CA . GLY A 1 94 ? -4.818 -6.608 15.165 1.00 37.09 94 GLY A CA 1
ATOM 705 C C . GLY A 1 94 ? -5.295 -7.989 14.704 1.00 37.09 94 GLY A C 1
ATOM 706 O O . GLY A 1 94 ? -4.586 -8.698 13.997 1.00 37.09 94 GLY A O 1
ATOM 707 N N . ARG A 1 95 ? -6.511 -8.398 15.094 1.00 38.28 95 ARG A N 1
ATOM 708 C CA . ARG A 1 95 ? -7.131 -9.710 14.782 1.00 38.28 95 ARG A CA 1
ATOM 709 C C . ARG A 1 95 ? -7.520 -9.886 13.293 1.00 38.28 95 ARG A C 1
ATOM 711 O O . ARG A 1 95 ? -8.565 -10.467 13.011 1.00 38.28 95 ARG A O 1
ATOM 718 N N . GLY A 1 96 ? -6.717 -9.387 12.355 1.00 35.72 96 GLY A N 1
ATOM 719 C CA . GLY A 1 96 ? -6.827 -9.656 10.920 1.00 35.72 96 GLY A CA 1
ATOM 720 C C . GLY A 1 96 ? -6.000 -10.890 10.569 1.00 35.72 96 GLY A C 1
ATOM 721 O O . GLY A 1 96 ? -4.842 -10.999 10.963 1.00 35.72 96 GLY A O 1
ATOM 722 N N . ALA A 1 97 ? -6.606 -11.866 9.902 1.00 37.03 97 ALA A N 1
ATOM 723 C CA . ALA A 1 97 ? -5.985 -13.149 9.612 1.00 37.03 97 ALA A CA 1
ATOM 724 C C . ALA A 1 97 ? -4.720 -12.988 8.746 1.00 37.03 97 ALA A C 1
ATOM 726 O O . ALA A 1 97 ? -4.804 -12.677 7.564 1.00 37.03 97 ALA A O 1
ATOM 727 N N . ILE A 1 98 ? -3.540 -13.256 9.314 1.00 50.53 98 ILE A N 1
ATOM 728 C CA . ILE A 1 98 ? -2.362 -13.609 8.515 1.00 50.53 98 ILE A CA 1
ATOM 729 C C . ILE A 1 98 ? -2.562 -15.065 8.092 1.00 50.53 98 ILE A C 1
ATOM 731 O O . ILE A 1 98 ? -2.156 -15.987 8.799 1.00 5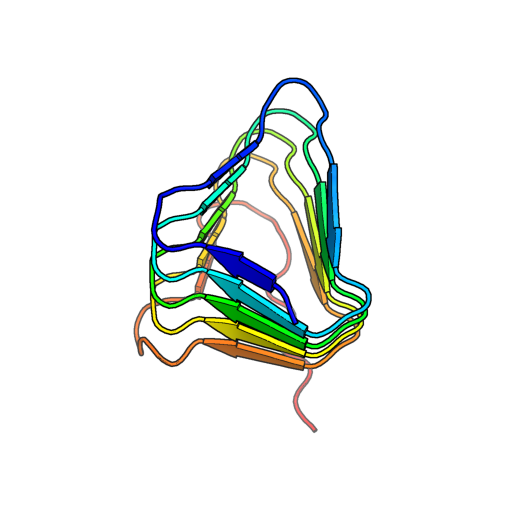0.53 98 ILE A O 1
ATOM 735 N N . THR A 1 99 ? -3.235 -15.284 6.965 1.00 38.62 99 THR A N 1
ATOM 736 C CA . THR A 1 99 ? -3.331 -16.616 6.359 1.00 38.62 99 THR A CA 1
ATOM 737 C C . THR A 1 99 ? -2.220 -16.732 5.324 1.00 38.62 99 THR A C 1
ATOM 739 O O . THR A 1 99 ? -2.381 -16.327 4.179 1.00 38.62 99 THR A O 1
ATOM 742 N N . MET A 1 100 ? -1.057 -17.241 5.734 1.00 39.38 100 MET A N 1
ATOM 743 C CA . MET A 1 100 ? -0.081 -17.749 4.768 1.00 39.38 100 MET A CA 1
ATOM 744 C C . MET A 1 100 ? -0.661 -19.051 4.207 1.00 39.38 100 MET A C 1
ATOM 746 O O . MET A 1 100 ? -0.755 -20.037 4.935 1.00 39.38 100 MET A O 1
ATOM 750 N N . GLN A 1 101 ? -1.126 -19.045 2.957 1.00 30.33 101 GLN A N 1
ATOM 751 C CA . GLN A 1 101 ? -1.344 -20.289 2.220 1.00 30.33 101 GLN A CA 1
ATOM 752 C C . GLN A 1 101 ? 0.000 -20.677 1.598 1.00 30.33 101 GLN A C 1
ATOM 754 O O . GLN A 1 101 ? 0.464 -20.030 0.659 1.00 30.33 101 GLN A O 1
ATOM 759 N N . ASP A 1 102 ? 0.650 -21.675 2.197 1.00 32.09 102 ASP A N 1
ATOM 760 C CA . ASP A 1 102 ? 1.758 -22.399 1.576 1.00 32.09 102 ASP A CA 1
ATOM 761 C C . ASP A 1 102 ? 1.230 -23.158 0.343 1.00 32.09 102 ASP A C 1
ATOM 763 O O . ASP A 1 102 ? 0.177 -23.799 0.415 1.00 32.09 102 ASP A O 1
ATOM 767 N N . GLU A 1 103 ? 1.980 -23.118 -0.762 1.00 35.59 103 GLU A N 1
ATOM 768 C CA . GLU A 1 103 ? 2.028 -24.232 -1.724 1.00 35.59 103 GLU A CA 1
ATOM 769 C C . GLU A 1 103 ? 3.258 -25.095 -1.428 1.00 35.59 103 GLU A C 1
ATOM 771 O O . GLU A 1 103 ? 4.369 -24.519 -1.317 1.00 35.59 103 GLU A O 1
#

Organism: NCBI:txid127549

Foldseek 3Di:
DEEAAEEAEADDQAEDAAPEAYEYAEEYEHEAQYEDAAQYHYEYAEEYEYYHQYEYHACEAYEYAYAYEYDDNYEYHHVYHYHYPPVVHPDYPDPHDPDDDDD

Secondary structure (DSSP, 8-state):
-EEE-S-EEE-TT-EEEESSEEEE-S-EEE-TT-EEEESSEEEE-S-EEE-TT-EEEESSEEEESS-EEE-TT-EEEESSEEEE-STT-EEE-SS--------

pLDDT: mean 85.48, std 19.93, range [30.33, 98.5]